Protein AF-A0AAN8UFG3-F1 (afdb_monomer)

Solvent-accessible surface area (backbone atoms only — not comparable to full-atom values): 7018 Å² total; per-residue (Å²): 109,68,68,54,58,74,75,36,48,62,51,74,48,82,50,101,88,54,73,45,79,50,71,74,38,63,70,59,51,45,37,43,74,60,77,45,33,89,83,54,59,76,47,69,73,52,21,68,75,38,28,86,84,52,42,89,31,71,91,32,43,52,68,67,68,21,52,53,46,50,56,59,56,48,59,70,66,29,74,65,44,40,58,72,49,48,47,54,55,50,52,53,52,50,54,55,50,51,51,56,51,51,54,30,58,78,68,73,49,91,77,56,87,90,76,59,131

Foldseek 3Di:
DVVVVVVDQWDWDDDPPDIDIDGVPVVVVCCCVPVPVLVNDPDDVQLVVCCVPQNLALRRDHDPSNVVRCVVVVVCVDPCNCVPPVVVVVVVVVVVVVVVVVVCVVVVHDDDPVPHD

Mean predicted aligned error: 5.45 Å

Sequence (117 aa):
MTDLAGKYKTYRLISPFKNRIFTSDPANVEYILKTNFENYGKGEYNYYILKDLLGDGIFTVDGDKWREQRKLSSHDFSTRVLRDFSSVVFRKNAAKFANILSEAVKSNKIVDIQVSP

Nearest PDB structures (foldseek):
  4mgj-assembly1_A  TM=6.808E-01  e=1.201E-01  Oryctolagus cuniculus
  6bww-assembly1_A  TM=6.538E-01  e=1.567E-01  Oryctolagus cuniculus
  4h1n-assembly1_A  TM=6.765E-01  e=5.182E-01  Oryctolagus cuniculus
  5iuz-assembly2_B  TM=6.546E-01  e=5.182E-01  Oryctolagus cuniculus
  2fdw-assembly1_A  TM=6.396E-01  e=9.423E-01  Homo sapiens

Organism: Solanum bulbocastanum (NCBI:txid147425)

Radius of gyration: 21.11 Å; Cα contacts (8 Å, |Δi|>4): 74; chains: 1; bounding box: 49×32×49 Å

pLDDT: mean 92.79, std 7.06, range [54.41, 98.38]

Secondary structure (DSSP, 8-state):
-HHHHHH-SEEEEP-SS--EEEE--HHHHHIIIIITGGG---HHHHHHHHHHHHTT-TTT--HHHHHHHHHHHHHHTSHHHIIIIIHHHHHHHHHHHHHHHHHHHHTT----TTT--

InterPro domains:
  IPR001128 Cytochrome P450 [PF00067] (1-113)
  IPR036396 Cytochrome P450 superfamily [G3DSA:1.10.630.10] (1-116)
  IPR036396 Cytochrome P450 superfamily [SSF48264] (9-114)

Structure (mmCIF, N/CA/C/O backbone):
data_AF-A0AAN8UFG3-F1
#
_entry.id   AF-A0AAN8UFG3-F1
#
loop_
_atom_site.group_PDB
_atom_site.id
_atom_site.type_symbol
_atom_site.label_atom_id
_atom_site.label_alt_id
_atom_site.label_comp_id
_atom_site.label_asym_id
_atom_site.label_entity_id
_atom_site.label_seq_id
_atom_site.pdbx_PDB_ins_code
_atom_site.Cartn_x
_atom_site.Cartn_y
_atom_site.Cartn_z
_atom_site.occupancy
_atom_site.B_iso_or_equiv
_atom_site.auth_seq_id
_atom_site.auth_comp_id
_atom_site.auth_asym_id
_atom_site.auth_atom_id
_atom_site.pdbx_PDB_model_num
ATOM 1 N N . MET A 1 1 ? -12.844 -1.512 -15.478 1.00 59.94 1 MET A N 1
ATOM 2 C CA . MET A 1 1 ? -11.417 -1.905 -15.329 1.00 59.94 1 MET A CA 1
ATOM 3 C C . MET A 1 1 ? -11.290 -3.322 -14.787 1.00 59.94 1 MET A C 1
ATOM 5 O O . MET A 1 1 ? -10.504 -4.085 -15.333 1.00 59.94 1 MET A O 1
ATOM 9 N N . THR A 1 2 ? -12.081 -3.693 -13.779 1.00 72.06 2 THR A N 1
ATOM 10 C CA . THR A 1 2 ? -12.100 -5.045 -13.195 1.00 72.06 2 THR A CA 1
ATOM 11 C C . THR A 1 2 ? -12.430 -6.132 -14.225 1.00 72.06 2 THR A C 1
ATOM 13 O O . THR A 1 2 ? -11.718 -7.128 -14.290 1.00 72.06 2 THR A O 1
ATOM 16 N N . ASP A 1 3 ? -13.386 -5.891 -15.130 1.00 84.25 3 ASP A N 1
ATOM 17 C CA . ASP A 1 3 ? -13.735 -6.857 -16.190 1.00 84.25 3 ASP A CA 1
ATOM 18 C C . ASP A 1 3 ? -12.585 -7.104 -17.181 1.00 84.25 3 ASP A C 1
ATOM 20 O O . ASP A 1 3 ? -12.350 -8.229 -17.619 1.00 84.25 3 ASP A O 1
ATOM 24 N N . LEU A 1 4 ? -11.813 -6.058 -17.503 1.00 84.62 4 LEU A N 1
ATOM 25 C CA . LEU A 1 4 ? -10.633 -6.180 -18.365 1.00 84.62 4 LEU A CA 1
ATOM 26 C C . LEU A 1 4 ? -9.511 -6.958 -17.675 1.00 84.62 4 LEU A C 1
ATOM 28 O O . LEU A 1 4 ? -8.853 -7.756 -18.332 1.00 84.62 4 LEU A O 1
ATOM 32 N N . ALA A 1 5 ? -9.321 -6.764 -16.367 1.00 83.50 5 ALA A N 1
ATOM 33 C CA . ALA A 1 5 ? -8.344 -7.516 -15.581 1.00 83.50 5 ALA A CA 1
ATOM 34 C C . ALA A 1 5 ? -8.734 -8.995 -15.406 1.00 83.50 5 ALA A C 1
ATOM 36 O O . ALA A 1 5 ? -7.852 -9.843 -15.297 1.00 83.50 5 ALA A O 1
ATOM 37 N N . GLY A 1 6 ? -10.035 -9.310 -15.419 1.00 85.88 6 GLY A N 1
ATOM 38 C CA . GLY A 1 6 ? -10.527 -10.689 -15.459 1.00 85.88 6 GLY A CA 1
ATOM 39 C C . GLY A 1 6 ? -10.308 -11.371 -16.814 1.00 85.88 6 GLY A C 1
ATOM 40 O O . GLY A 1 6 ? -10.144 -12.586 -16.870 1.00 85.88 6 GLY A O 1
ATOM 41 N N . LYS A 1 7 ? -10.271 -10.597 -17.907 1.00 91.06 7 LYS A N 1
ATOM 42 C CA . LYS A 1 7 ? -10.120 -11.117 -19.275 1.00 91.06 7 LYS A CA 1
ATOM 43 C C . LYS A 1 7 ? -8.670 -11.167 -19.764 1.00 91.06 7 LYS A C 1
ATOM 45 O O . LYS A 1 7 ? -8.308 -12.077 -20.505 1.00 91.06 7 LYS A O 1
ATOM 50 N N . TYR A 1 8 ? -7.845 -10.197 -19.378 1.00 94.81 8 TYR A N 1
ATOM 51 C CA . TYR A 1 8 ? -6.465 -10.061 -19.838 1.00 94.81 8 TYR A CA 1
ATOM 52 C C . TYR A 1 8 ? -5.518 -9.850 -18.659 1.00 94.81 8 TYR A C 1
ATOM 54 O O . TYR A 1 8 ? -5.727 -8.962 -17.834 1.00 94.81 8 TYR A O 1
ATOM 62 N N . LYS A 1 9 ? -4.417 -10.609 -18.638 1.00 94.88 9 LYS A N 1
ATOM 63 C CA . LYS A 1 9 ? -3.349 -10.434 -17.643 1.00 94.88 9 LYS A CA 1
ATOM 64 C C . LYS A 1 9 ? -2.558 -9.145 -17.840 1.00 94.88 9 LYS A C 1
ATOM 66 O O . LYS A 1 9 ? -2.079 -8.565 -16.874 1.00 94.88 9 LYS A O 1
ATOM 71 N N . THR A 1 10 ? -2.414 -8.677 -19.077 1.00 96.62 10 THR A N 1
ATOM 72 C CA . THR A 1 10 ? -1.758 -7.403 -19.385 1.00 96.62 10 THR A CA 1
ATOM 73 C C . THR A 1 10 ? -2.472 -6.739 -20.549 1.00 96.62 10 THR A C 1
ATOM 75 O O . THR A 1 10 ? -2.760 -7.386 -21.553 1.00 96.62 10 THR A O 1
ATOM 78 N N . TYR A 1 11 ? -2.774 -5.450 -20.420 1.00 94.69 11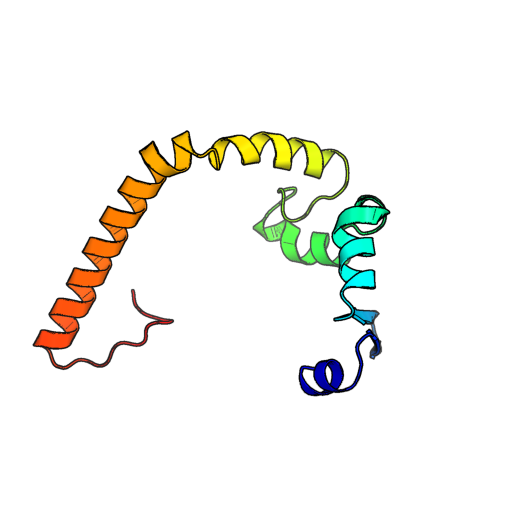 TYR A N 1
ATOM 79 C CA . TYR A 1 11 ? -3.435 -4.682 -21.468 1.00 94.69 11 TYR A CA 1
ATOM 80 C C . TYR A 1 11 ? -3.012 -3.216 -21.438 1.00 94.69 11 TYR A C 1
ATOM 82 O O . TYR A 1 11 ? -2.637 -2.663 -20.402 1.00 94.69 11 TYR A O 1
ATOM 90 N N . ARG A 1 12 ? -3.093 -2.567 -22.599 1.00 93.88 12 ARG A N 1
ATOM 91 C CA . ARG A 1 12 ? -2.844 -1.135 -22.747 1.00 93.88 12 ARG A CA 1
ATOM 92 C C . ARG A 1 12 ? -4.170 -0.395 -22.825 1.00 93.88 12 ARG A C 1
ATOM 94 O O . ARG A 1 12 ? -5.009 -0.708 -23.662 1.00 93.88 12 ARG A O 1
ATOM 101 N N . LEU A 1 13 ? -4.325 0.616 -21.982 1.00 92.19 13 LEU A N 1
ATOM 102 C CA . LEU A 1 13 ? -5.392 1.596 -22.083 1.00 92.19 13 LEU A CA 1
ATOM 103 C C . LEU A 1 13 ? -4.858 2.823 -22.818 1.00 92.19 13 LEU A C 1
ATOM 105 O O . LEU A 1 13 ? -3.916 3.478 -22.360 1.00 92.19 13 LEU A O 1
ATOM 109 N N . ILE A 1 14 ? -5.462 3.114 -23.963 1.00 93.06 14 ILE A N 1
ATOM 110 C CA . ILE A 1 14 ? -5.163 4.300 -24.760 1.00 93.06 14 ILE A CA 1
ATOM 111 C C . ILE A 1 14 ? -6.184 5.368 -24.382 1.00 93.06 14 ILE A C 1
ATOM 113 O O . ILE A 1 14 ? -7.385 5.109 -24.403 1.00 93.06 14 ILE A O 1
ATOM 117 N N . SER A 1 15 ? -5.710 6.551 -23.996 1.00 88.75 15 SER A N 1
ATOM 118 C CA . SER A 1 15 ? -6.569 7.697 -23.687 1.00 88.75 15 SER A CA 1
ATOM 119 C C . SER A 1 15 ? -5.992 8.970 -24.311 1.00 88.75 15 SER A C 1
ATOM 121 O O . SER A 1 15 ? -4.785 8.999 -24.565 1.00 88.75 15 SER A O 1
ATOM 123 N N . PRO A 1 16 ? -6.804 10.022 -24.532 1.00 91.19 16 PRO A N 1
ATOM 124 C CA . PRO A 1 16 ? -6.366 11.229 -25.239 1.00 91.19 16 PRO A CA 1
ATOM 125 C C . PRO A 1 16 ? -5.123 11.904 -24.645 1.00 91.19 16 PRO A C 1
ATOM 127 O O . PRO A 1 16 ? -4.337 12.491 -25.378 1.00 91.19 16 PRO A O 1
ATOM 130 N N . PHE A 1 17 ? -4.926 11.799 -23.328 1.00 85.38 17 PHE A N 1
ATOM 131 C CA . PHE A 1 17 ? -3.850 12.502 -22.623 1.00 85.38 17 PHE A CA 1
ATOM 132 C C . PHE A 1 17 ? -2.717 11.583 -22.165 1.00 85.38 17 PHE A C 1
ATOM 134 O O . PHE A 1 17 ? -1.580 12.027 -22.026 1.00 85.38 17 PHE A O 1
ATOM 141 N N . LYS A 1 18 ? -3.004 10.305 -21.878 1.00 83.56 18 LYS A N 1
ATOM 142 C CA . LYS A 1 18 ? -1.994 9.383 -21.347 1.00 83.56 18 LYS A CA 1
ATOM 143 C C . LYS A 1 18 ? -2.308 7.931 -21.662 1.00 83.56 18 LYS A C 1
ATOM 145 O O . LYS A 1 18 ? -3.366 7.409 -21.314 1.00 83.56 18 LYS A O 1
ATOM 150 N N . ASN A 1 19 ? -1.328 7.245 -22.225 1.00 91.12 19 ASN A N 1
ATOM 151 C CA . ASN A 1 19 ? -1.376 5.800 -22.370 1.00 91.12 19 ASN A CA 1
ATOM 152 C C . ASN A 1 19 ? -0.919 5.138 -21.071 1.00 91.12 19 ASN A C 1
ATOM 154 O O . ASN A 1 19 ? 0.042 5.589 -20.447 1.00 91.12 19 ASN A O 1
ATOM 158 N N . ARG A 1 20 ? -1.605 4.075 -20.659 1.00 91.81 20 ARG A N 1
ATOM 159 C CA . ARG A 1 20 ? -1.254 3.302 -19.462 1.00 91.81 20 ARG A CA 1
ATOM 160 C C . ARG A 1 20 ? -1.221 1.823 -19.796 1.00 91.81 20 ARG A C 1
ATOM 162 O O . ARG A 1 20 ? -2.036 1.348 -20.582 1.00 91.81 20 ARG A O 1
ATOM 169 N N . ILE A 1 21 ? -0.285 1.105 -19.194 1.00 94.38 21 ILE A N 1
ATOM 170 C CA . ILE A 1 21 ? -0.230 -0.353 -19.248 1.00 94.38 21 ILE A CA 1
ATOM 171 C C . ILE A 1 21 ? -0.680 -0.858 -17.885 1.00 94.38 21 ILE A C 1
ATOM 173 O O . ILE A 1 21 ? -0.191 -0.395 -16.857 1.00 94.38 21 ILE A O 1
ATOM 177 N N . PHE A 1 22 ? -1.628 -1.783 -17.889 1.00 94.62 22 PHE A N 1
ATOM 178 C CA . PHE A 1 22 ? -2.103 -2.473 -16.702 1.00 94.62 22 PHE A CA 1
ATOM 179 C C . PHE A 1 22 ? -1.649 -3.920 -16.783 1.00 94.62 22 PHE A C 1
ATOM 181 O O . PHE A 1 22 ? -1.780 -4.546 -17.835 1.00 94.62 22 PHE A O 1
ATOM 188 N N . THR A 1 23 ? -1.123 -4.449 -15.682 1.00 96.12 23 THR A N 1
ATOM 189 C CA . THR A 1 23 ? -0.729 -5.852 -15.585 1.00 96.12 23 THR A CA 1
ATOM 190 C C . THR A 1 23 ? -1.163 -6.445 -14.250 1.00 96.12 23 THR A C 1
ATOM 192 O O . THR A 1 23 ? -0.907 -5.872 -13.196 1.00 96.12 23 THR A O 1
ATOM 195 N N . SER A 1 24 ? -1.825 -7.593 -14.316 1.00 95.50 24 SER A N 1
ATOM 196 C CA . SER A 1 24 ? -2.066 -8.531 -13.221 1.00 95.50 24 SER A CA 1
ATOM 197 C C . SER A 1 24 ? -1.237 -9.812 -13.386 1.00 95.50 24 SER A C 1
ATOM 199 O O . SER A 1 24 ? -1.378 -10.730 -12.583 1.00 95.50 24 SER A O 1
ATOM 201 N N . ASP A 1 25 ? -0.369 -9.891 -14.406 1.00 96.81 25 ASP A N 1
ATOM 202 C CA . ASP A 1 25 ? 0.583 -10.993 -14.557 1.00 96.81 25 ASP A CA 1
ATOM 203 C C . ASP A 1 25 ? 1.632 -10.967 -13.426 1.00 96.81 25 ASP A C 1
ATOM 205 O O . ASP A 1 25 ? 2.391 -9.992 -13.342 1.00 96.81 25 ASP A O 1
ATOM 209 N N . PRO A 1 26 ? 1.718 -12.012 -12.579 1.00 97.06 26 PRO A N 1
ATOM 210 C CA . PRO A 1 26 ? 2.686 -12.068 -11.487 1.00 97.06 26 PRO A CA 1
ATOM 211 C C . PRO A 1 26 ? 4.142 -11.923 -11.940 1.00 97.06 26 PRO A C 1
ATOM 213 O O . PRO A 1 26 ? 4.927 -11.311 -11.221 1.00 97.06 26 PRO A O 1
ATOM 216 N N . ALA A 1 27 ? 4.502 -12.420 -13.130 1.00 98.06 27 ALA A N 1
ATOM 217 C CA . ALA A 1 27 ? 5.869 -12.313 -13.641 1.00 98.06 27 ALA A CA 1
ATOM 218 C C . ALA A 1 27 ? 6.242 -10.851 -13.931 1.00 98.06 27 ALA A C 1
ATOM 220 O O . ALA A 1 27 ? 7.325 -10.395 -13.568 1.00 98.06 27 ALA A O 1
ATOM 221 N N . ASN A 1 28 ? 5.312 -10.085 -14.508 1.00 98.06 28 ASN A N 1
ATOM 222 C CA . ASN A 1 28 ? 5.505 -8.651 -14.722 1.00 98.06 28 ASN A CA 1
ATOM 223 C C . ASN A 1 28 ? 5.538 -7.888 -13.393 1.00 98.06 28 ASN A C 1
ATOM 225 O O . ASN A 1 28 ? 6.338 -6.970 -13.239 1.00 98.06 28 ASN A O 1
ATOM 229 N N . VAL A 1 29 ? 4.687 -8.262 -12.430 1.00 97.44 29 VAL A N 1
ATOM 230 C CA . VAL A 1 29 ? 4.656 -7.629 -11.102 1.00 97.44 29 VAL A CA 1
ATOM 231 C C . VAL A 1 29 ? 5.975 -7.848 -10.362 1.00 97.44 29 VAL A C 1
ATOM 233 O O . VAL A 1 29 ? 6.532 -6.885 -9.840 1.00 97.44 29 VAL A O 1
ATOM 236 N N . GLU A 1 30 ? 6.514 -9.070 -10.353 1.00 98.38 30 GLU A N 1
ATOM 237 C CA . GLU A 1 30 ? 7.833 -9.344 -9.773 1.00 98.38 30 GLU A CA 1
ATOM 238 C C . GLU A 1 30 ? 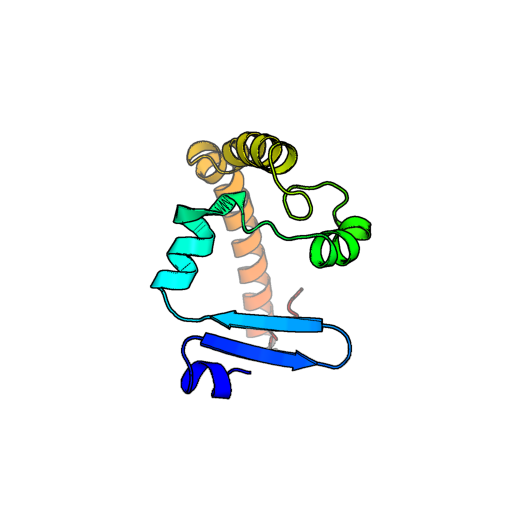8.931 -8.574 -10.510 1.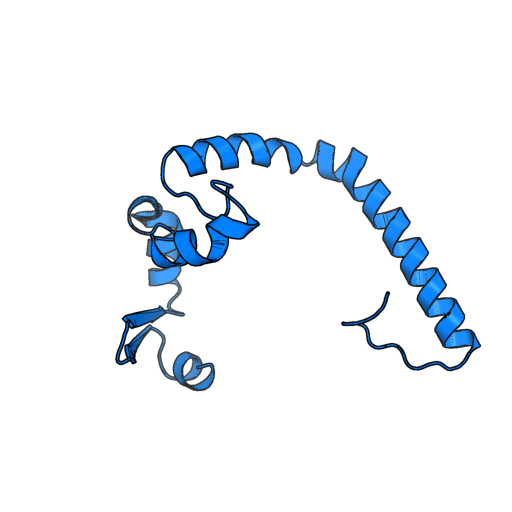00 98.38 30 GLU A C 1
ATOM 240 O O . GLU A 1 30 ? 9.775 -7.942 -9.874 1.00 98.38 30 GLU A O 1
ATOM 245 N N . TYR A 1 31 ? 8.896 -8.563 -11.844 1.00 98.38 31 TYR A N 1
ATOM 246 C CA . TYR A 1 31 ? 9.898 -7.850 -12.622 1.00 98.38 31 TYR A CA 1
ATOM 247 C C . TYR A 1 31 ? 9.931 -6.353 -12.284 1.00 98.38 31 TYR A C 1
ATOM 249 O O . TYR A 1 31 ? 10.998 -5.796 -12.037 1.00 98.38 31 TYR A O 1
ATOM 257 N N . ILE A 1 32 ? 8.760 -5.718 -12.211 1.00 97.50 32 ILE A N 1
ATOM 258 C CA . ILE A 1 32 ? 8.601 -4.290 -11.914 1.00 97.50 32 ILE A CA 1
ATOM 259 C C . ILE A 1 32 ? 8.959 -3.976 -10.458 1.00 97.50 32 ILE A C 1
ATOM 261 O O . ILE A 1 32 ? 9.676 -3.016 -10.198 1.00 97.50 32 ILE A O 1
ATOM 265 N N . LEU A 1 33 ? 8.466 -4.763 -9.496 1.00 96.75 33 LEU A N 1
ATOM 266 C CA . LEU A 1 33 ? 8.578 -4.436 -8.069 1.00 96.75 33 LEU A CA 1
ATOM 267 C C . LEU A 1 33 ? 9.838 -4.994 -7.395 1.00 96.75 33 LEU A C 1
ATOM 269 O O . LEU A 1 33 ? 10.111 -4.641 -6.247 1.00 96.75 33 LEU A O 1
ATOM 273 N N . LYS A 1 34 ? 10.594 -5.865 -8.070 1.00 96.94 34 LYS A N 1
ATOM 274 C CA . LYS A 1 34 ? 11.766 -6.538 -7.496 1.00 96.94 34 LYS A CA 1
ATOM 275 C C . LYS A 1 34 ? 12.927 -6.637 -8.482 1.00 96.94 34 LYS A C 1
ATOM 277 O O . LYS A 1 34 ? 13.989 -6.100 -8.191 1.00 96.94 34 LYS A O 1
ATOM 282 N N . THR A 1 35 ? 12.757 -7.307 -9.624 1.00 98.06 35 THR A N 1
ATOM 283 C CA . THR A 1 35 ? 13.894 -7.645 -10.509 1.00 98.06 35 THR A CA 1
ATOM 284 C C . THR A 1 35 ? 14.533 -6.422 -11.157 1.00 98.06 35 THR A C 1
ATOM 286 O O . THR A 1 35 ? 15.750 -6.375 -11.295 1.00 98.06 35 THR A O 1
ATOM 289 N N . ASN A 1 36 ? 13.730 -5.439 -11.557 1.00 97.38 36 ASN A N 1
ATOM 290 C CA . ASN A 1 36 ? 14.180 -4.239 -12.253 1.00 97.38 36 ASN A CA 1
ATOM 291 C C . ASN A 1 36 ? 13.608 -2.960 -11.618 1.00 97.38 36 ASN A C 1
ATOM 293 O O . ASN A 1 36 ? 13.279 -1.998 -12.307 1.00 97.38 36 ASN A O 1
ATOM 297 N N . PHE A 1 37 ? 13.469 -2.967 -10.290 1.00 95.06 37 PHE A N 1
ATOM 298 C CA . PHE A 1 37 ? 12.803 -1.918 -9.516 1.00 95.06 37 PHE A CA 1
ATOM 299 C C . PHE A 1 37 ? 13.304 -0.499 -9.825 1.00 95.06 37 PHE A C 1
ATOM 301 O O . PHE A 1 37 ? 12.507 0.429 -9.932 1.00 95.06 37 PHE A O 1
ATOM 308 N N . GLU A 1 38 ? 14.613 -0.327 -10.022 1.00 94.31 38 GLU A N 1
ATOM 309 C CA . GLU A 1 38 ? 15.228 0.987 -10.263 1.00 94.31 38 GLU A CA 1
ATOM 310 C C . GLU A 1 38 ? 14.733 1.660 -11.554 1.00 94.31 38 GLU A C 1
ATOM 312 O O . GLU A 1 38 ? 14.701 2.886 -11.630 1.00 94.31 38 GLU A O 1
ATOM 317 N N . ASN A 1 39 ? 14.262 0.878 -12.533 1.00 95.81 39 ASN A N 1
ATOM 318 C CA . ASN A 1 39 ? 13.684 1.388 -13.778 1.00 95.81 39 ASN A CA 1
ATOM 319 C C . ASN A 1 39 ? 12.175 1.684 -13.691 1.00 95.81 39 ASN A C 1
ATOM 321 O O . ASN A 1 39 ? 11.606 2.224 -14.639 1.00 95.81 39 ASN A O 1
ATOM 325 N N . TYR A 1 40 ? 11.512 1.355 -12.577 1.00 95.00 40 TYR A N 1
ATOM 326 C CA . TYR A 1 40 ? 10.067 1.525 -12.396 1.00 95.00 40 TYR A CA 1
ATOM 327 C C . TYR A 1 40 ? 9.740 2.378 -11.163 1.00 95.00 40 TYR A C 1
ATOM 329 O O . TYR A 1 40 ? 9.075 1.938 -10.225 1.00 95.00 40 TYR A O 1
ATOM 337 N N . GLY A 1 41 ? 10.192 3.635 -11.188 1.00 94.25 41 GLY A N 1
ATOM 338 C CA . GLY A 1 41 ? 9.805 4.647 -10.203 1.00 94.25 41 GLY A CA 1
ATOM 339 C C . GLY A 1 41 ? 8.320 5.033 -10.267 1.00 94.25 41 GLY A C 1
ATOM 340 O O . GLY A 1 41 ? 7.594 4.707 -11.210 1.00 94.25 41 GLY A O 1
ATOM 341 N N . LYS A 1 42 ? 7.859 5.785 -9.265 1.00 93.50 42 LYS A N 1
ATOM 342 C CA . LYS A 1 42 ? 6.503 6.362 -9.211 1.00 93.50 42 LYS A CA 1
ATOM 343 C C . LYS A 1 42 ? 6.282 7.351 -10.354 1.00 93.50 42 LYS A C 1
ATOM 345 O O . LYS A 1 42 ? 5.164 7.448 -10.868 1.00 93.50 42 LYS A O 1
ATOM 350 N N . GLY A 1 43 ? 7.342 8.044 -10.767 1.00 93.06 43 GLY A N 1
ATOM 351 C CA . GLY A 1 43 ? 7.361 8.929 -11.924 1.00 93.06 43 GLY A CA 1
ATOM 352 C C . GLY A 1 43 ? 6.686 10.283 -11.692 1.00 93.06 43 GLY A C 1
ATOM 353 O O . GLY A 1 43 ? 5.896 10.479 -10.766 1.00 93.06 43 GLY A O 1
ATOM 354 N N . GLU A 1 44 ? 6.971 11.223 -12.593 1.00 93.19 44 GLU A N 1
ATOM 355 C CA . GLU A 1 44 ? 6.620 12.644 -12.447 1.00 93.19 44 GLU A CA 1
ATOM 356 C C . GLU A 1 44 ? 5.126 12.894 -12.239 1.00 93.19 44 GLU A C 1
ATOM 358 O O . GLU A 1 44 ? 4.736 13.720 -11.421 1.00 93.19 44 GLU A O 1
ATOM 363 N N . TYR A 1 45 ? 4.269 12.146 -12.938 1.00 91.75 45 TYR A N 1
ATOM 364 C CA . TYR A 1 45 ? 2.820 12.289 -12.795 1.00 91.75 45 TYR A CA 1
ATOM 365 C C . TYR A 1 45 ? 2.365 12.076 -11.348 1.00 91.75 45 TYR A C 1
ATOM 367 O O . TYR A 1 45 ? 1.597 12.879 -10.833 1.00 91.75 45 TYR A O 1
ATOM 375 N N . ASN A 1 46 ? 2.846 11.019 -10.685 1.00 93.00 46 ASN A N 1
ATOM 376 C CA . ASN A 1 46 ? 2.471 10.755 -9.297 1.00 93.00 46 ASN A CA 1
ATOM 377 C C . ASN A 1 46 ? 3.139 11.748 -8.342 1.00 93.00 46 ASN A C 1
ATOM 379 O O . ASN A 1 46 ? 2.491 12.188 -7.396 1.00 93.00 46 ASN A O 1
ATOM 383 N N . TYR A 1 47 ? 4.383 12.152 -8.621 1.00 96.38 47 TYR A N 1
ATOM 384 C CA . TYR A 1 47 ? 5.056 13.202 -7.858 1.00 96.38 47 TYR A CA 1
ATOM 385 C C . TYR A 1 47 ? 4.232 14.497 -7.850 1.00 96.38 47 TYR A C 1
ATOM 387 O O . TYR A 1 47 ? 3.892 14.994 -6.784 1.00 96.38 47 TYR A O 1
ATOM 395 N N . TYR A 1 48 ? 3.813 15.003 -9.013 1.00 95.44 48 TYR A N 1
ATOM 396 C CA . TYR A 1 48 ? 3.088 16.274 -9.096 1.00 95.44 48 TYR A CA 1
ATOM 3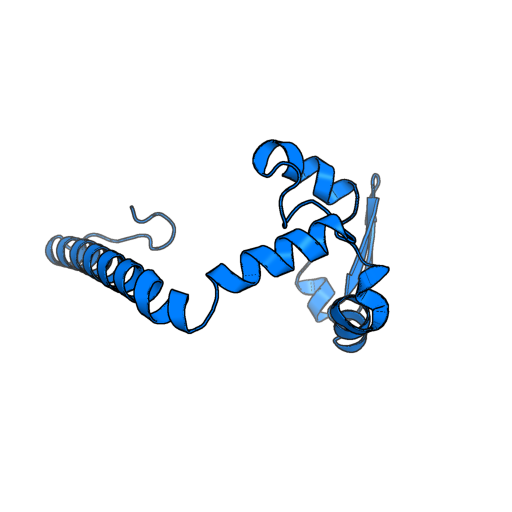97 C C . TYR A 1 48 ? 1.714 16.263 -8.426 1.00 95.44 48 TYR A C 1
ATOM 399 O O . TYR A 1 48 ? 1.312 17.285 -7.885 1.00 95.44 48 TYR A O 1
ATOM 407 N N . ILE A 1 49 ? 1.001 15.136 -8.440 1.00 95.44 49 ILE A N 1
ATOM 408 C CA . ILE A 1 49 ? -0.340 15.055 -7.835 1.00 95.44 49 ILE A CA 1
ATOM 409 C C . ILE A 1 49 ? -0.251 14.942 -6.309 1.00 95.44 49 ILE A C 1
ATOM 411 O O . ILE A 1 49 ? -1.179 15.330 -5.607 1.00 95.44 49 ILE A O 1
ATOM 415 N N . LEU A 1 50 ? 0.856 14.407 -5.787 1.00 96.31 50 LEU A N 1
ATOM 416 C CA . LEU A 1 50 ? 1.020 14.137 -4.360 1.00 96.31 50 LEU A CA 1
A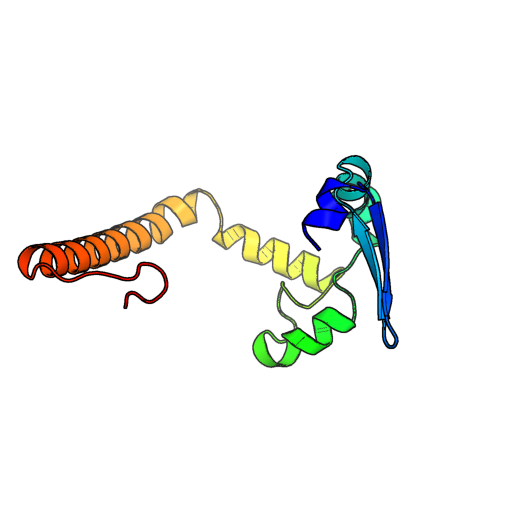TOM 417 C C . LEU A 1 50 ? 1.920 15.147 -3.637 1.00 96.31 50 LEU A C 1
ATOM 419 O O . LEU A 1 50 ? 1.797 15.278 -2.419 1.00 96.31 50 LEU A O 1
ATOM 423 N N . LYS A 1 51 ? 2.805 15.863 -4.344 1.00 96.56 51 LYS A N 1
ATOM 424 C CA . LYS A 1 51 ? 3.812 16.746 -3.727 1.00 96.56 51 LYS A CA 1
ATOM 425 C C . LYS A 1 51 ? 3.207 17.880 -2.900 1.00 96.56 51 LYS A C 1
ATOM 427 O O . LYS A 1 51 ? 3.804 18.268 -1.907 1.00 96.56 51 LYS A O 1
ATOM 432 N N . ASP A 1 52 ? 2.037 18.401 -3.267 1.00 96.88 52 ASP A N 1
ATOM 433 C CA . ASP A 1 52 ? 1.458 19.551 -2.560 1.00 96.88 52 ASP A CA 1
ATOM 434 C C . ASP A 1 52 ? 1.004 19.161 -1.144 1.00 96.88 52 ASP A C 1
ATOM 436 O O . ASP A 1 52 ? 1.071 19.969 -0.222 1.00 96.88 52 ASP A O 1
ATOM 440 N N . LEU A 1 53 ? 0.595 17.898 -0.957 1.00 96.75 53 LEU A N 1
ATOM 441 C CA . LEU A 1 53 ? 0.204 17.346 0.340 1.00 96.75 53 LEU A CA 1
ATOM 442 C C . LEU A 1 53 ? 1.378 16.685 1.077 1.00 96.75 53 LEU A C 1
ATOM 444 O O . LEU A 1 53 ? 1.504 16.825 2.290 1.00 96.75 53 LEU A O 1
ATOM 448 N N . LEU A 1 54 ? 2.200 15.913 0.362 1.00 95.69 54 LEU A N 1
ATOM 449 C CA . LEU A 1 54 ? 3.205 15.018 0.951 1.00 95.69 54 LEU A CA 1
ATOM 450 C C . LEU A 1 54 ? 4.647 15.518 0.786 1.00 95.69 54 LEU A C 1
ATOM 452 O O . LEU A 1 54 ? 5.576 14.862 1.260 1.00 95.69 54 LEU A O 1
ATOM 456 N N . GLY A 1 55 ? 4.843 16.654 0.115 1.00 95.69 55 GLY A N 1
ATOM 457 C CA . GLY A 1 55 ? 6.153 17.213 -0.201 1.00 95.69 55 GLY A CA 1
ATOM 458 C C . GLY A 1 55 ? 7.040 16.227 -0.956 1.00 95.69 55 GLY A C 1
ATOM 459 O O . GLY A 1 55 ? 6.567 15.360 -1.693 1.00 95.69 55 GLY A O 1
ATOM 460 N N . ASP A 1 56 ? 8.339 16.315 -0.688 1.00 95.81 56 ASP A N 1
ATOM 461 C CA . ASP A 1 56 ? 9.352 15.349 -1.124 1.00 95.81 56 ASP A CA 1
ATOM 462 C C . ASP A 1 56 ? 9.427 14.135 -0.172 1.00 95.81 56 ASP A C 1
ATOM 464 O O . ASP A 1 56 ? 10.508 13.660 0.176 1.00 95.81 56 ASP A O 1
ATOM 468 N N . GLY A 1 57 ? 8.281 13.662 0.322 1.00 93.31 57 GLY A N 1
ATOM 469 C CA . GLY A 1 57 ? 8.195 12.518 1.224 1.00 93.31 57 GLY A CA 1
ATOM 470 C C . GLY A 1 57 ? 8.350 11.159 0.532 1.00 93.31 57 GLY A C 1
ATOM 471 O O . GLY A 1 57 ? 8.321 11.025 -0.691 1.00 93.31 57 GLY A O 1
ATOM 472 N N . ILE A 1 58 ? 8.414 10.102 1.344 1.00 94.75 58 ILE A N 1
ATOM 473 C CA . ILE A 1 58 ? 8.692 8.719 0.908 1.00 94.75 58 ILE A CA 1
ATOM 474 C C . ILE A 1 58 ? 7.699 8.169 -0.132 1.00 94.75 58 ILE A C 1
ATOM 476 O O . ILE A 1 58 ? 7.998 7.222 -0.863 1.00 94.75 58 ILE A O 1
ATOM 480 N N . PHE A 1 59 ? 6.508 8.757 -0.223 1.00 94.19 59 PHE A N 1
ATOM 481 C CA . PHE A 1 59 ? 5.478 8.372 -1.186 1.00 94.19 59 PHE A CA 1
ATOM 482 C C . PHE A 1 59 ? 5.563 9.117 -2.522 1.00 94.19 59 PHE A C 1
ATOM 484 O O . PHE A 1 59 ? 4.855 8.735 -3.448 1.00 94.19 59 PHE A O 1
ATOM 491 N N . THR A 1 60 ? 6.403 10.146 -2.649 1.00 95.94 60 THR A N 1
ATOM 492 C CA . THR A 1 60 ? 6.449 11.015 -3.837 1.00 95.94 60 THR A CA 1
ATOM 493 C C . THR A 1 60 ? 7.775 10.922 -4.583 1.00 95.94 60 THR A C 1
ATOM 495 O O . THR A 1 60 ? 7.763 10.899 -5.811 1.00 95.94 60 THR A O 1
ATOM 498 N N . VAL A 1 61 ? 8.903 10.817 -3.874 1.00 96.00 61 VAL A N 1
ATOM 499 C CA . VAL A 1 61 ? 10.244 10.771 -4.483 1.00 96.00 61 VAL A CA 1
ATOM 500 C C . VAL A 1 61 ? 10.649 9.359 -4.911 1.00 96.00 61 VAL A C 1
ATOM 502 O O . VAL A 1 61 ? 10.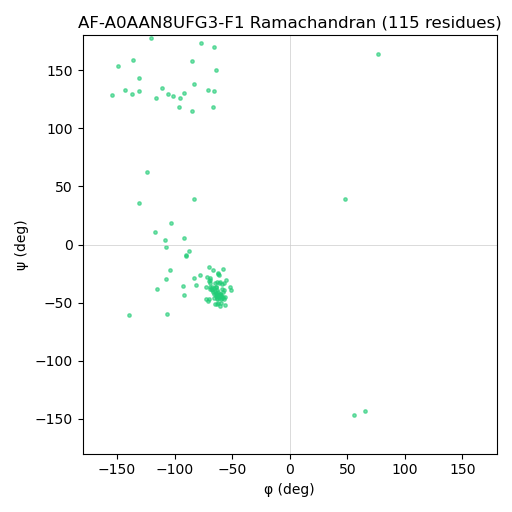145 8.368 -4.377 1.00 96.00 61 VAL A O 1
ATOM 505 N N . ASP A 1 62 ? 11.588 9.265 -5.853 1.00 95.88 62 ASP A N 1
ATOM 506 C CA . ASP A 1 62 ? 12.204 8.022 -6.338 1.00 95.88 62 ASP A CA 1
ATOM 507 C C . ASP A 1 62 ? 13.733 8.034 -6.109 1.00 95.88 62 ASP A C 1
ATOM 509 O O . ASP A 1 62 ? 14.292 9.005 -5.590 1.00 95.88 62 ASP A O 1
ATOM 513 N N . GLY A 1 63 ? 14.412 6.940 -6.468 1.00 94.56 63 GLY A N 1
ATOM 514 C CA . GLY A 1 63 ? 15.875 6.836 -6.423 1.00 94.56 63 GLY A CA 1
ATOM 515 C C . GLY A 1 63 ? 16.464 6.907 -5.010 1.00 94.56 63 GLY A C 1
ATOM 516 O O . GLY A 1 63 ? 15.890 6.388 -4.048 1.00 94.56 63 GLY A O 1
ATOM 517 N N . ASP A 1 64 ? 17.625 7.546 -4.881 1.00 95.88 64 ASP A N 1
ATOM 518 C CA . ASP A 1 64 ? 18.382 7.578 -3.623 1.00 95.88 64 ASP A CA 1
ATOM 519 C C . ASP A 1 64 ? 17.657 8.330 -2.507 1.00 95.88 64 ASP A C 1
ATOM 521 O O . ASP A 1 64 ? 17.626 7.847 -1.377 1.00 95.88 64 ASP A O 1
ATOM 525 N N . LYS A 1 65 ? 16.962 9.432 -2.829 1.00 95.50 65 LYS A N 1
ATOM 526 C CA . LYS A 1 65 ? 16.126 10.155 -1.853 1.00 95.50 65 LYS A CA 1
ATOM 527 C C . LYS A 1 65 ? 15.086 9.228 -1.221 1.00 95.50 65 LYS A C 1
ATOM 529 O O . LYS A 1 65 ? 14.916 9.210 -0.003 1.00 95.50 65 LYS A O 1
ATOM 534 N N . TRP A 1 66 ? 14.415 8.417 -2.043 1.00 96.31 66 TRP A N 1
ATOM 535 C CA . TRP A 1 66 ? 13.471 7.416 -1.552 1.00 96.31 66 TRP A CA 1
ATOM 536 C C . TRP A 1 66 ? 14.166 6.345 -0.709 1.00 96.31 66 TRP A C 1
ATOM 538 O O . TRP A 1 66 ? 13.662 5.979 0.353 1.00 96.31 66 TRP A O 1
ATOM 548 N N . ARG A 1 67 ? 15.324 5.848 -1.160 1.00 95.56 67 ARG A N 1
ATOM 549 C CA . ARG A 1 67 ? 16.087 4.796 -0.474 1.00 95.56 67 ARG A CA 1
ATOM 550 C C . ARG A 1 67 ? 16.512 5.235 0.928 1.00 95.56 67 ARG A C 1
ATOM 552 O O . ARG A 1 67 ? 16.349 4.470 1.880 1.00 95.56 67 ARG A O 1
ATOM 559 N N . GLU A 1 68 ? 17.009 6.460 1.065 1.00 96.31 68 GLU A N 1
ATOM 560 C CA . GLU A 1 68 ? 17.407 7.048 2.346 1.00 96.31 68 GLU A CA 1
ATOM 561 C C . GLU A 1 68 ? 16.216 7.196 3.293 1.00 96.31 68 GLU A C 1
ATOM 563 O O . GLU A 1 68 ? 16.252 6.690 4.418 1.00 96.31 68 GLU A O 1
ATOM 568 N N . GLN A 1 69 ? 15.122 7.800 2.823 1.00 96.75 69 GLN A N 1
ATOM 569 C CA . GLN A 1 69 ? 13.906 7.960 3.622 1.00 96.75 69 GLN A CA 1
ATOM 570 C C . GLN A 1 69 ? 13.322 6.606 4.037 1.00 96.75 69 GLN A C 1
ATOM 572 O O . GLN A 1 69 ? 12.975 6.408 5.198 1.00 96.75 69 GLN A O 1
ATOM 577 N N . ARG A 1 70 ? 13.279 5.627 3.123 1.00 95.38 70 ARG A N 1
ATOM 578 C CA . ARG A 1 70 ? 12.787 4.272 3.407 1.00 95.38 70 ARG A CA 1
ATOM 579 C C . ARG A 1 70 ? 13.628 3.557 4.447 1.00 95.38 70 ARG A C 1
ATOM 581 O O . ARG A 1 70 ? 13.054 2.854 5.284 1.00 95.38 70 ARG A O 1
ATOM 588 N N . LYS A 1 71 ? 14.952 3.725 4.397 1.00 95.75 71 LYS A N 1
ATOM 589 C CA . LYS A 1 71 ? 15.874 3.172 5.389 1.00 95.75 71 LYS A CA 1
ATOM 590 C C . LYS A 1 71 ? 15.592 3.771 6.763 1.00 95.75 71 LYS A C 1
ATOM 592 O O . LYS A 1 71 ? 15.368 3.010 7.699 1.00 95.75 71 LYS A O 1
ATOM 597 N N . LEU A 1 72 ? 15.506 5.096 6.863 1.00 94.56 72 LEU A N 1
ATOM 598 C CA . LEU A 1 72 ? 15.207 5.782 8.121 1.00 94.56 72 LEU A CA 1
ATOM 599 C C . LEU A 1 72 ? 13.842 5.365 8.684 1.00 94.56 72 LEU A C 1
ATOM 601 O O . LEU A 1 72 ? 13.776 4.846 9.796 1.00 94.56 72 LEU A O 1
ATOM 605 N N . SER A 1 73 ? 12.776 5.463 7.886 1.00 93.56 73 SER A N 1
ATOM 606 C CA . SER A 1 73 ? 11.424 5.088 8.317 1.00 93.56 73 SER A CA 1
ATOM 607 C C . SER A 1 73 ? 11.292 3.607 8.674 1.00 93.56 73 SER A C 1
ATOM 609 O O . SER A 1 73 ? 10.426 3.246 9.460 1.00 93.56 73 SER A O 1
ATOM 611 N N . SER A 1 74 ? 12.124 2.711 8.126 1.00 94.06 74 SER A N 1
ATOM 612 C CA . SER A 1 74 ? 12.045 1.281 8.464 1.00 94.06 74 SER A CA 1
ATOM 613 C C . SER A 1 74 ? 12.295 0.995 9.950 1.00 94.06 74 SER A C 1
ATOM 615 O O . SER A 1 74 ? 11.755 0.022 10.475 1.00 94.06 74 SER A O 1
ATOM 617 N N . HIS A 1 75 ? 13.049 1.857 10.640 1.00 92.81 75 HIS A N 1
ATOM 618 C CA . HIS A 1 75 ? 13.332 1.710 12.066 1.00 92.81 75 HIS A CA 1
ATOM 619 C C . HIS A 1 75 ? 12.091 1.947 12.939 1.00 92.81 75 HIS A C 1
ATOM 621 O O . HIS A 1 75 ? 11.902 1.234 13.933 1.00 92.81 75 HIS A O 1
ATOM 627 N N . ASP A 1 76 ? 11.199 2.848 12.515 1.00 90.69 76 ASP A N 1
ATOM 628 C CA . ASP A 1 76 ? 9.927 3.133 13.193 1.00 90.69 76 ASP A CA 1
ATOM 629 C C . ASP A 1 76 ? 8.960 1.938 13.143 1.00 90.69 76 ASP A C 1
ATOM 631 O O . ASP A 1 76 ? 8.090 1.792 13.998 1.00 90.69 76 ASP A O 1
ATOM 635 N N . PHE A 1 77 ? 9.145 1.031 12.179 1.00 91.25 77 PHE A N 1
ATOM 636 C CA . PHE A 1 77 ? 8.357 -0.198 12.027 1.00 91.25 77 PHE A CA 1
ATOM 637 C C . PHE A 1 77 ? 9.101 -1.452 12.501 1.00 91.25 77 PHE A C 1
ATOM 639 O O . PHE A 1 77 ? 8.737 -2.572 12.140 1.00 91.25 77 PHE A O 1
ATOM 646 N N . SER A 1 78 ? 10.145 -1.298 13.317 1.00 93.44 78 SER A N 1
ATOM 647 C CA . SER A 1 78 ? 10.809 -2.450 13.928 1.00 93.44 78 SER A CA 1
ATOM 648 C C . SER A 1 78 ? 9.866 -3.198 14.878 1.00 93.44 78 SER A C 1
ATOM 650 O O . SER A 1 78 ? 9.008 -2.605 15.535 1.00 93.44 78 SER A O 1
ATOM 652 N N . THR A 1 79 ? 10.060 -4.514 15.020 1.00 93.38 79 THR A N 1
ATOM 653 C CA . THR A 1 79 ? 9.246 -5.367 15.908 1.00 93.38 79 THR A CA 1
ATOM 654 C C . THR A 1 79 ? 9.160 -4.817 17.330 1.00 93.38 79 THR A C 1
ATOM 656 O O . THR A 1 79 ? 8.112 -4.895 17.970 1.00 93.38 79 THR A O 1
ATOM 659 N N . ARG A 1 80 ? 10.257 -4.231 17.825 1.00 93.62 80 ARG A N 1
ATOM 660 C CA . ARG A 1 80 ? 10.304 -3.606 19.146 1.00 93.62 80 ARG A CA 1
ATOM 661 C C . ARG A 1 80 ? 9.378 -2.394 19.229 1.00 93.62 80 ARG A C 1
ATOM 663 O O . ARG A 1 80 ? 8.565 -2.345 20.143 1.00 93.62 80 ARG A O 1
ATOM 6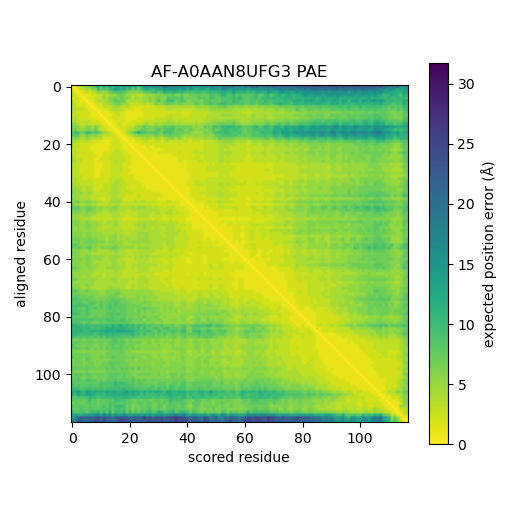70 N N . VAL A 1 81 ? 9.467 -1.456 18.284 1.00 92.81 81 VAL A N 1
ATOM 671 C CA . VAL A 1 81 ? 8.620 -0.249 18.277 1.00 92.81 81 VAL A CA 1
ATOM 672 C C . VAL A 1 81 ? 7.145 -0.623 18.123 1.00 92.81 81 VAL A C 1
ATOM 674 O O . VAL A 1 81 ? 6.305 -0.135 18.879 1.00 92.81 81 VAL A O 1
ATOM 677 N N . LEU A 1 82 ? 6.828 -1.565 17.231 1.00 93.19 82 LEU A N 1
ATOM 678 C CA . LEU A 1 82 ? 5.459 -2.054 17.047 1.00 93.19 82 LEU A CA 1
ATOM 679 C C . LEU A 1 82 ? 4.880 -2.667 18.331 1.00 93.19 82 LEU A C 1
ATOM 681 O O . LEU A 1 82 ? 3.732 -2.403 18.697 1.00 93.19 82 LEU A O 1
ATOM 685 N N . ARG A 1 83 ? 5.673 -3.471 19.043 1.00 91.81 83 ARG A N 1
ATOM 686 C CA . ARG A 1 83 ? 5.244 -4.093 20.298 1.00 91.81 83 ARG A CA 1
ATOM 687 C C . ARG A 1 83 ? 5.123 -3.075 21.428 1.00 91.81 83 ARG A C 1
ATOM 689 O O . ARG A 1 83 ? 4.111 -3.073 22.124 1.00 91.81 83 ARG A O 1
ATOM 696 N N . ASP A 1 84 ? 6.135 -2.241 21.622 1.00 90.44 84 ASP A N 1
ATOM 697 C CA . ASP A 1 84 ? 6.255 -1.405 22.817 1.00 90.44 84 ASP A CA 1
ATOM 698 C C . ASP A 1 84 ? 5.392 -0.134 22.704 1.00 90.44 84 ASP A C 1
ATOM 700 O O . ASP A 1 84 ? 4.796 0.293 23.691 1.00 90.44 84 ASP A O 1
ATOM 704 N N . PHE A 1 85 ? 5.256 0.434 21.500 1.00 90.69 85 PHE A N 1
ATOM 705 C CA . PHE A 1 85 ? 4.496 1.663 21.264 1.00 90.69 85 PHE A CA 1
ATOM 706 C C . PHE A 1 85 ? 3.159 1.396 20.564 1.00 90.69 85 PHE A C 1
ATOM 708 O O . PHE A 1 85 ? 2.092 1.683 21.117 1.00 90.69 85 PHE A O 1
ATOM 715 N N . SER A 1 86 ? 3.181 0.804 19.365 1.00 92.38 86 SER A N 1
ATOM 716 C CA . SER A 1 86 ? 1.965 0.676 18.547 1.00 92.38 86 SER A CA 1
ATOM 717 C C . SER A 1 86 ? 0.901 -0.199 19.213 1.00 92.38 86 SER A C 1
ATOM 719 O O . SER A 1 86 ? -0.280 0.137 19.155 1.00 92.38 86 SER A O 1
ATOM 721 N N . SER A 1 87 ? 1.285 -1.266 19.926 1.00 92.31 87 SER A N 1
ATOM 722 C CA . SER A 1 87 ? 0.324 -2.141 20.619 1.00 92.31 87 SER A CA 1
ATOM 723 C C . SER A 1 87 ? -0.489 -1.417 21.696 1.00 92.31 87 SER A C 1
ATOM 725 O O . SER A 1 87 ? -1.652 -1.754 21.930 1.00 92.31 87 SER A O 1
ATOM 727 N N . VAL A 1 88 ? 0.106 -0.432 22.372 1.00 94.31 88 VAL A N 1
ATOM 728 C CA . VAL A 1 88 ? -0.565 0.355 23.413 1.00 94.31 88 VAL A CA 1
ATOM 729 C C . VAL A 1 88 ? -1.572 1.296 22.762 1.00 94.31 88 VAL A C 1
ATOM 731 O O . VAL A 1 88 ? -2.734 1.337 23.167 1.00 94.31 88 VAL A O 1
ATOM 734 N N . VAL A 1 89 ? -1.152 1.990 21.701 1.00 95.19 89 VAL A N 1
ATOM 735 C CA . VAL A 1 89 ? -2.010 2.898 20.930 1.00 95.19 89 VAL A CA 1
ATOM 736 C C . VAL A 1 89 ? -3.184 2.143 20.300 1.00 95.19 89 VAL A C 1
ATOM 738 O O . VAL A 1 89 ? -4.329 2.581 20.421 1.00 95.19 89 VAL A O 1
ATOM 741 N N . PHE A 1 90 ? -2.937 0.986 19.683 1.00 95.38 90 PHE A N 1
ATOM 742 C CA . PHE A 1 90 ? -3.989 0.176 19.069 1.00 95.38 90 PHE A CA 1
ATOM 743 C C . PHE A 1 90 ? -4.969 -0.375 20.096 1.00 95.38 90 PHE A C 1
ATOM 745 O O . PHE A 1 90 ? -6.170 -0.230 19.899 1.00 95.38 90 PHE A O 1
ATOM 752 N N . ARG A 1 91 ? -4.498 -0.930 21.221 1.00 96.06 91 ARG A N 1
ATOM 753 C CA . ARG A 1 91 ? -5.397 -1.413 22.283 1.00 96.06 91 ARG A CA 1
ATOM 754 C C . ARG A 1 91 ? -6.258 -0.291 22.853 1.00 96.06 91 ARG A C 1
ATOM 756 O O . ARG A 1 91 ? -7.458 -0.479 23.025 1.00 96.06 91 ARG A O 1
ATOM 763 N N . LYS A 1 92 ? -5.671 0.886 23.087 1.00 96.62 92 LYS A N 1
ATOM 764 C CA . LYS A 1 92 ? -6.405 2.066 23.561 1.00 96.62 92 LYS A CA 1
ATOM 765 C C . LYS A 1 92 ? -7.508 2.477 22.582 1.00 96.62 92 LYS A C 1
ATOM 767 O O . LYS A 1 92 ? -8.650 2.663 22.996 1.00 96.62 92 LYS A O 1
ATOM 772 N N . ASN A 1 93 ? -7.183 2.614 21.296 1.00 95.81 93 ASN A N 1
ATOM 773 C CA . ASN A 1 93 ? -8.161 3.023 20.287 1.00 95.81 93 ASN A CA 1
ATOM 774 C C . ASN A 1 93 ? -9.213 1.936 20.018 1.00 95.81 93 ASN A C 1
ATOM 776 O O . ASN A 1 93 ? -10.385 2.264 19.872 1.00 95.81 93 ASN A O 1
ATOM 780 N N . ALA A 1 94 ? -8.834 0.656 20.047 1.00 96.19 94 ALA A N 1
ATOM 781 C CA . ALA A 1 94 ? -9.770 -0.460 19.938 1.00 96.19 94 ALA A CA 1
ATOM 782 C C . ALA A 1 94 ? -10.761 -0.489 21.110 1.00 96.19 94 ALA A C 1
ATOM 784 O O . ALA A 1 94 ? -11.955 -0.656 20.890 1.00 96.19 94 ALA A O 1
ATOM 785 N N . ALA A 1 95 ? -10.299 -0.256 22.344 1.00 97.38 95 ALA A N 1
ATOM 786 C CA . ALA A 1 95 ? -11.180 -0.152 23.507 1.00 97.38 95 ALA A CA 1
ATOM 787 C C . ALA A 1 95 ? -12.133 1.052 23.400 1.00 97.38 95 ALA A C 1
ATOM 789 O O . ALA A 1 95 ? -13.323 0.927 23.687 1.00 97.38 95 ALA A O 1
ATOM 790 N N . LYS A 1 96 ? -11.640 2.208 22.930 1.00 95.56 96 LYS A N 1
AT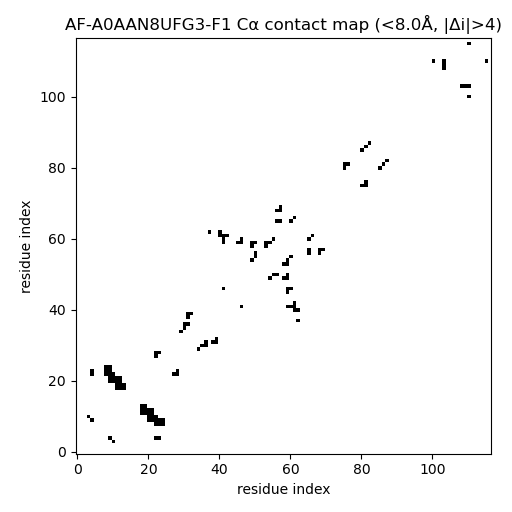OM 791 C CA . LYS A 1 96 ? -12.487 3.381 22.659 1.00 95.56 96 LYS A CA 1
ATOM 792 C C . LYS A 1 96 ? -13.568 3.054 21.624 1.00 95.56 96 LYS A C 1
ATOM 794 O O . LYS A 1 96 ? -14.733 3.359 21.856 1.00 95.56 96 LYS A O 1
ATOM 799 N N . PHE A 1 97 ? -13.192 2.407 20.524 1.00 94.25 97 PHE A N 1
ATOM 800 C CA . PHE A 1 97 ? -14.128 2.003 19.480 1.00 94.25 97 PHE A CA 1
ATOM 801 C C . PHE A 1 97 ? -15.154 0.979 19.988 1.00 94.25 97 PHE A C 1
ATOM 803 O O . PHE A 1 97 ? -16.348 1.137 19.751 1.00 94.25 97 PHE A O 1
ATOM 810 N N . ALA A 1 98 ? -14.726 -0.013 20.774 1.00 95.81 98 ALA A N 1
ATOM 811 C CA . ALA A 1 98 ? -15.624 -0.991 21.387 1.00 95.81 98 ALA A CA 1
ATOM 812 C C . ALA A 1 98 ? -16.675 -0.332 22.297 1.00 95.81 98 ALA A C 1
ATOM 814 O O . ALA A 1 98 ? -17.838 -0.732 22.283 1.00 95.81 98 ALA A O 1
ATOM 815 N N . ASN A 1 99 ? -16.299 0.714 23.038 1.00 95.38 99 ASN A N 1
ATOM 816 C CA . ASN A 1 99 ? -17.250 1.483 23.841 1.00 95.38 99 ASN A CA 1
ATOM 817 C C . ASN A 1 99 ? -18.269 2.234 22.972 1.00 95.38 99 ASN A C 1
ATOM 819 O O . ASN A 1 99 ? -19.456 2.200 23.282 1.00 95.38 99 ASN A O 1
ATOM 823 N N . ILE A 1 100 ? -17.835 2.859 21.869 1.00 93.44 100 ILE A N 1
ATOM 824 C CA . ILE A 1 100 ? -18.743 3.523 20.913 1.00 93.44 100 ILE A CA 1
ATOM 825 C C . ILE A 1 100 ? -19.768 2.521 20.367 1.00 93.44 100 ILE A C 1
ATOM 827 O O . ILE A 1 100 ? -20.965 2.809 20.343 1.00 93.44 100 ILE A O 1
ATOM 831 N N . LEU A 1 101 ? -19.314 1.323 19.988 1.00 94.81 101 LEU A N 1
ATOM 832 C CA . LEU A 1 101 ? -20.201 0.260 19.518 1.00 94.81 101 LEU A CA 1
ATOM 833 C C . LEU A 1 101 ? -21.157 -0.227 20.615 1.00 94.81 101 LEU A C 1
ATOM 835 O O . LEU A 1 101 ? -22.334 -0.437 20.341 1.00 94.81 101 LEU A O 1
ATOM 839 N N . SER A 1 102 ? -20.686 -0.362 21.857 1.00 96.06 102 SER A N 1
ATOM 840 C CA . SER A 1 102 ? -21.523 -0.759 22.997 1.00 96.06 102 SER A CA 1
ATOM 841 C C . SER A 1 102 ? -22.678 0.222 23.230 1.00 96.06 102 SER A C 1
ATOM 843 O O . SER A 1 102 ? -23.827 -0.193 23.383 1.00 96.06 102 SER A O 1
ATOM 845 N N . GLU A 1 103 ? -22.414 1.529 23.176 1.00 94.94 103 GLU A N 1
ATOM 846 C CA . GLU A 1 103 ? -23.458 2.554 23.309 1.00 94.94 103 GLU A CA 1
ATOM 847 C C . GLU A 1 103 ? -24.430 2.568 22.121 1.00 94.94 103 GLU A C 1
ATOM 849 O O . GLU A 1 103 ? -25.641 2.736 22.298 1.00 94.94 103 GLU A O 1
ATOM 854 N N . ALA A 1 104 ? -23.932 2.331 20.905 1.00 94.81 104 ALA A N 1
ATOM 855 C CA . ALA A 1 104 ? -24.789 2.195 19.733 1.00 94.81 104 ALA A CA 1
ATOM 856 C C . ALA A 1 104 ? -25.739 0.992 19.856 1.00 94.81 104 ALA A C 1
ATOM 858 O O . ALA A 1 104 ? -26.925 1.120 19.560 1.00 94.81 104 ALA A O 1
ATOM 859 N N . VAL A 1 105 ? -25.260 -0.146 20.372 1.00 96.00 105 VAL A N 1
ATOM 860 C CA . VAL A 1 105 ? -26.099 -1.331 20.621 1.00 96.00 105 VAL A CA 1
ATOM 861 C C . VAL A 1 105 ? -27.179 -1.033 21.660 1.00 96.00 105 VAL A C 1
ATOM 863 O O . VAL A 1 105 ? -28.347 -1.330 21.419 1.00 96.00 105 VAL A O 1
ATOM 866 N N . LYS A 1 106 ? -26.827 -0.396 22.786 1.00 96.56 106 LYS A N 1
ATOM 867 C CA . LYS A 1 106 ? -27.801 -0.029 23.835 1.00 96.56 106 LYS A CA 1
ATOM 868 C C . LYS A 1 106 ? -28.908 0.891 23.320 1.00 96.56 106 LYS A C 1
ATOM 870 O O . LYS A 1 106 ? -30.041 0.805 23.779 1.00 96.56 106 LYS A O 1
ATOM 875 N N . SER A 1 107 ? -28.576 1.764 22.373 1.00 95.44 107 SER A N 1
ATOM 876 C CA . SER A 1 107 ? -29.515 2.697 21.742 1.00 95.44 107 SER A CA 1
ATOM 877 C C . SER A 1 107 ? -30.173 2.149 20.468 1.00 95.44 107 SER A C 1
ATOM 879 O O . SER A 1 107 ? -30.907 2.881 19.807 1.00 95.44 107 SER A O 1
ATOM 881 N N . ASN A 1 108 ? -29.930 0.876 20.122 1.00 94.06 108 ASN A N 1
ATOM 882 C CA . ASN A 1 108 ? -30.372 0.229 18.882 1.00 94.06 108 ASN A CA 1
ATOM 883 C C . ASN A 1 108 ? -30.078 1.070 17.620 1.00 94.06 108 ASN A C 1
ATOM 885 O O . ASN A 1 108 ? -30.892 1.170 16.700 1.00 94.06 108 ASN A O 1
ATOM 889 N N . LYS A 1 109 ? -28.915 1.726 17.600 1.00 95.25 109 LYS A N 1
ATOM 890 C CA . LYS A 1 109 ? -28.489 2.625 16.530 1.00 95.25 109 LYS A CA 1
ATOM 891 C C . LYS A 1 109 ? -27.679 1.864 15.483 1.00 95.25 109 LYS A C 1
ATOM 893 O O . LYS A 1 109 ? -26.707 1.187 15.807 1.00 95.25 109 LYS A O 1
ATOM 898 N N . ILE A 1 110 ? -28.039 2.040 14.212 1.00 92.88 110 ILE A N 1
ATOM 899 C CA . ILE A 1 110 ? -27.252 1.541 13.078 1.00 92.88 110 ILE A CA 1
ATOM 900 C C . ILE A 1 110 ? -25.973 2.375 12.951 1.00 92.88 110 ILE A C 1
ATOM 902 O O . ILE A 1 110 ? -26.012 3.607 12.987 1.00 92.88 110 ILE A O 1
ATOM 906 N N . VAL A 1 111 ? -24.843 1.689 12.799 1.00 91.62 111 VAL A N 1
ATOM 907 C CA . VAL A 1 111 ? -23.512 2.288 12.692 1.00 91.62 111 VAL A CA 1
ATOM 908 C C . VAL A 1 111 ? -22.931 1.984 11.317 1.00 91.62 111 VAL A C 1
ATOM 910 O O . VAL A 1 111 ? -22.837 0.823 10.925 1.00 91.62 111 VAL A O 1
ATOM 913 N N . ASP A 1 112 ? -22.514 3.026 10.600 1.00 90.94 112 ASP A N 1
ATOM 914 C CA . ASP A 1 112 ? -21.717 2.891 9.382 1.00 90.94 112 ASP A CA 1
ATOM 915 C C . ASP A 1 112 ? -20.238 2.769 9.757 1.00 90.94 112 ASP A C 1
ATOM 917 O O . ASP A 1 112 ? -19.648 3.710 10.285 1.00 90.94 112 ASP A O 1
ATOM 921 N N . ILE A 1 113 ? -19.622 1.621 9.485 1.00 89.00 113 ILE A N 1
ATOM 922 C CA . ILE A 1 113 ? -18.228 1.355 9.858 1.00 89.00 113 ILE A CA 1
ATOM 923 C C . ILE A 1 113 ? -17.204 2.173 9.056 1.00 89.00 113 ILE A C 1
ATOM 925 O O . ILE A 1 113 ? -16.068 2.314 9.502 1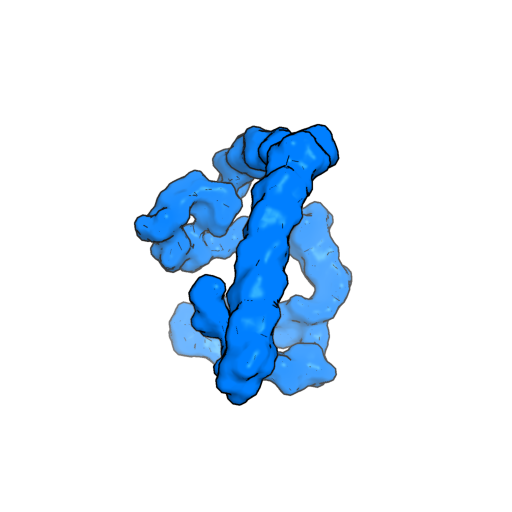.00 89.00 113 ILE A O 1
ATOM 929 N N . GLN A 1 114 ? -17.577 2.718 7.893 1.00 87.00 114 GLN A N 1
ATOM 930 C CA . GLN A 1 114 ? -16.685 3.537 7.064 1.00 87.00 114 GLN A CA 1
ATOM 931 C C . GLN A 1 114 ? -16.642 4.996 7.520 1.00 87.00 114 GLN A C 1
ATOM 933 O O . GLN A 1 114 ? -15.630 5.668 7.333 1.00 87.00 114 GLN A O 1
ATOM 938 N N . VAL A 1 115 ? -17.735 5.477 8.115 1.00 77.44 115 VAL A N 1
ATOM 939 C CA . VAL A 1 115 ? -17.923 6.885 8.507 1.00 77.44 115 VAL A CA 1
ATOM 940 C C . VAL A 1 115 ? -18.068 7.029 10.027 1.00 77.44 115 VAL A C 1
ATOM 942 O O . VAL A 1 115 ? -18.431 8.088 10.537 1.00 77.44 115 VAL A O 1
ATOM 945 N N . SER A 1 116 ? -17.794 5.958 10.774 1.00 56.31 116 SER A N 1
ATOM 946 C CA . SER A 1 116 ? -17.876 5.995 12.230 1.00 56.31 116 SER A CA 1
ATOM 947 C C . SER A 1 116 ? -16.817 6.931 12.820 1.00 56.31 116 SER A C 1
ATOM 949 O O . SER A 1 116 ? -15.652 6.831 12.429 1.00 56.31 116 SER A O 1
ATOM 951 N N . PRO A 1 117 ? -17.212 7.825 13.746 1.00 54.41 117 PRO A N 1
ATOM 952 C CA . PRO A 1 117 ? -16.310 8.768 14.404 1.00 54.41 117 PRO A CA 1
ATOM 953 C C . PRO A 1 117 ? -15.321 8.111 15.381 1.00 54.41 117 PRO A C 1
ATOM 955 O O . PRO A 1 117 ? -15.615 7.008 15.902 1.00 54.41 117 PRO A O 1
#